Protein AF-A0A8C3KS98-F1 (afdb_monomer_lite)

Organism: NCBI:txid425635

InterPro domains:
  IPR019465 Conserved oligomeric Golgi complex subunit 5 [PTHR13228] (9-158)
  IPR049176 Conserved oligomeric Golgi complex subunit 5, N-terminal [PF10392] (14-136)

Secondary structure (DSSP, 8-state):
-------TTTTTGGGGSTT--HHHHHHHHHHHHHHHHHHHHHHHHHHHHHHHHHHHHHHHHHHHHHHHHHHHHHHHHHHHHHHHHHHHHHHHHHHIIIIIHHHHHHHHHHHHHHHHHHHHHHHHHHHHHHHHHHHHHHHHHTGGGSHHHHHHHHHTTS----------S-----

Foldseek 3Di:
DDDDPPDPCPVCVLVPDPPRDPVVVVVVVVVVVVVVVVVVVVVVVVVVVVVVVVVVCVVCVVVVVVVVVVVVVVVVVVVVVVVVVVVVVVVVVVCCVPPVVVVVVVVVVVVVVVVVVVVVVVVVLVVLLVVLVVVLVVLVVVPPVSVVVNVVSVVVNPDPPDPPPPDPPDPDDD

Structure (mmCIF, N/CA/C/O backbone):
data_AF-A0A8C3KS98-F1
#
_entry.id   AF-A0A8C3KS98-F1
#
loop_
_atom_site.group_PDB
_atom_site.id
_atom_site.type_symbol
_atom_site.label_atom_id
_atom_site.label_alt_id
_atom_site.label_comp_id
_atom_site.label_asym_id
_atom_site.label_entity_id
_atom_site.label_seq_id
_atom_site.pdbx_PDB_ins_code
_atom_site.Cartn_x
_atom_site.Cartn_y
_atom_site.Cartn_z
_atom_site.occupancy
_atom_site.B_iso_or_equiv
_atom_site.auth_seq_id
_atom_site.auth_comp_id
_atom_site.auth_asym_id
_atom_site.auth_atom_id
_atom_site.pdbx_PDB_model_num
ATOM 1 N N . MET A 1 1 ? -28.532 14.706 85.844 1.00 38.59 1 MET A N 1
ATOM 2 C CA . MET A 1 1 ? -28.859 13.998 84.587 1.00 38.59 1 MET A CA 1
ATOM 3 C C . MET A 1 1 ? -30.377 14.070 84.406 1.00 38.59 1 MET A C 1
ATOM 5 O O . MET A 1 1 ? -31.095 13.376 85.108 1.00 38.59 1 MET A O 1
ATOM 9 N N . LYS A 1 2 ? -30.884 15.052 83.640 1.00 39.53 2 LYS A N 1
ATOM 10 C CA . LYS A 1 2 ? -32.319 15.403 83.593 1.00 39.53 2 LYS A CA 1
ATOM 11 C C . LYS A 1 2 ? -33.048 14.546 82.555 1.00 39.53 2 LYS A C 1
ATOM 13 O O . LYS A 1 2 ? -32.876 14.754 81.358 1.00 39.53 2 LYS A O 1
ATOM 18 N N . ILE A 1 3 ? -33.870 13.616 83.029 1.00 47.69 3 ILE A N 1
ATOM 19 C CA . ILE A 1 3 ? -34.851 12.883 82.225 1.00 47.69 3 ILE A CA 1
ATOM 20 C C . ILE A 1 3 ? -35.924 13.901 81.810 1.00 47.69 3 ILE A C 1
ATOM 22 O O . ILE A 1 3 ? -36.640 14.424 82.664 1.00 47.69 3 ILE A O 1
ATOM 26 N N . LYS A 1 4 ? -35.991 14.262 80.521 1.00 51.09 4 LYS A N 1
ATOM 27 C CA . LYS A 1 4 ? -37.064 15.116 79.988 1.00 51.09 4 LYS A CA 1
ATOM 28 C C . LYS A 1 4 ? -38.367 14.312 79.997 1.00 51.09 4 LYS A C 1
ATOM 30 O O . LYS A 1 4 ? -38.656 13.598 79.043 1.00 51.09 4 LYS A O 1
ATOM 35 N N . TYR A 1 5 ? -39.155 14.445 81.058 1.00 45.47 5 TYR A N 1
ATOM 36 C CA . TYR A 1 5 ? -40.577 14.129 81.000 1.00 45.47 5 TYR A CA 1
ATOM 37 C C . TYR A 1 5 ? -41.223 15.176 80.096 1.00 45.47 5 TYR A C 1
ATOM 39 O O . TYR A 1 5 ? -41.421 16.318 80.508 1.00 45.47 5 TYR A O 1
ATOM 47 N N . LYS A 1 6 ? -41.498 14.815 78.838 1.00 50.28 6 LYS A N 1
ATOM 48 C CA . LYS A 1 6 ? -42.469 15.566 78.043 1.00 50.28 6 LYS A CA 1
ATOM 49 C C . LYS A 1 6 ? -43.766 15.488 78.848 1.00 50.28 6 LYS A C 1
ATOM 51 O O . LYS A 1 6 ? -44.226 14.382 79.128 1.00 50.28 6 LYS A O 1
ATOM 56 N N . SER A 1 7 ? -44.228 16.625 79.366 1.00 54.38 7 SER A N 1
ATOM 57 C CA . SER A 1 7 ? -45.386 16.677 80.259 1.00 54.38 7 SER A CA 1
ATOM 58 C C . SER A 1 7 ? -46.522 15.899 79.608 1.00 54.38 7 SER A C 1
ATOM 60 O O . SER A 1 7 ? -46.870 16.180 78.463 1.00 54.38 7 SER A O 1
ATOM 62 N N . PHE A 1 8 ? -47.083 14.925 80.328 1.00 53.56 8 PHE A N 1
ATOM 63 C CA . PHE A 1 8 ? -48.216 14.112 79.870 1.00 53.56 8 PHE A CA 1
ATOM 64 C C . PHE A 1 8 ? -49.351 15.002 79.320 1.00 53.56 8 PHE A C 1
ATOM 66 O O . PHE A 1 8 ? -50.068 14.599 78.418 1.00 53.56 8 PHE A O 1
ATOM 73 N N . SER A 1 9 ? -49.435 16.247 79.806 1.00 56.97 9 SER A N 1
ATOM 74 C CA . SER A 1 9 ? -50.387 17.290 79.423 1.00 56.97 9 SER A CA 1
ATOM 75 C C . SER A 1 9 ? -50.298 17.768 77.960 1.00 56.97 9 SER A C 1
ATOM 77 O O . SER A 1 9 ? -51.328 18.072 77.372 1.00 56.97 9 SER A O 1
ATOM 79 N N . GLU A 1 10 ? -49.119 17.800 77.319 1.00 63.31 10 GLU A N 1
ATOM 80 C CA . GLU A 1 10 ? -48.990 18.380 75.962 1.00 63.31 10 GLU A CA 1
ATOM 81 C C . GLU A 1 10 ? -49.720 17.569 74.878 1.00 63.31 10 GLU A C 1
ATOM 83 O O . GLU A 1 10 ? -50.291 18.158 73.968 1.00 63.31 10 GLU A O 1
ATOM 88 N N . CYS A 1 11 ? -49.748 16.232 74.972 1.00 65.25 11 CYS A N 1
ATOM 89 C CA . CYS A 1 11 ? -50.480 15.393 74.009 1.00 65.25 11 CYS A CA 1
ATOM 90 C C . CYS A 1 11 ? -52.003 15.432 74.204 1.00 65.25 11 CYS A C 1
ATOM 92 O O . CYS A 1 11 ? -52.722 15.005 73.304 1.00 65.25 11 CYS A O 1
ATOM 94 N N . TYR A 1 12 ? -52.489 15.924 75.351 1.00 70.62 12 TYR A N 1
ATOM 95 C CA . TYR A 1 12 ? -53.922 16.053 75.629 1.00 70.62 12 TYR A CA 1
ATOM 96 C C . TYR A 1 12 ? -54.413 17.503 75.628 1.00 70.62 12 TYR A C 1
ATOM 98 O O . TYR A 1 12 ? -55.604 17.731 75.808 1.00 70.62 12 TYR A O 1
ATOM 106 N N . ALA A 1 13 ? -53.524 18.478 75.410 1.00 78.00 13 ALA A N 1
ATOM 107 C CA . ALA A 1 13 ? -53.839 19.904 75.477 1.00 78.00 13 ALA A CA 1
ATOM 108 C C . ALA A 1 13 ? -55.013 20.296 74.564 1.00 78.00 13 ALA A C 1
ATOM 110 O O . ALA A 1 13 ? -55.832 21.128 74.945 1.00 78.00 13 ALA A O 1
ATOM 111 N N . ASP A 1 14 ? -55.138 19.642 73.407 1.00 75.12 14 ASP A N 1
ATOM 112 C CA . ASP A 1 14 ? -56.239 19.869 72.470 1.00 75.12 14 ASP A CA 1
ATOM 113 C C . ASP A 1 14 ? -57.606 19.445 73.035 1.00 75.12 14 ASP A C 1
ATOM 115 O O . ASP A 1 14 ? -58.597 20.118 72.767 1.00 75.12 14 ASP A O 1
ATOM 119 N N . PHE A 1 15 ? -57.665 18.404 73.876 1.00 79.38 15 PHE A N 1
ATOM 120 C CA . PHE A 1 15 ? -58.906 17.905 74.492 1.00 79.38 15 PHE A CA 1
ATOM 121 C C . PHE A 1 15 ? -59.420 18.789 75.640 1.00 79.38 15 PHE A C 1
ATOM 123 O O . PHE A 1 15 ? -60.554 18.617 76.079 1.00 79.38 15 PHE A O 1
ATOM 130 N N . PHE A 1 16 ? -58.596 19.716 76.145 1.00 79.12 16 PHE A N 1
ATOM 131 C CA . PHE A 1 16 ? -58.949 20.627 77.241 1.00 79.12 16 PHE A CA 1
ATOM 132 C C . PHE A 1 16 ? -59.376 22.026 76.761 1.00 79.12 16 PHE A C 1
ATOM 134 O O . PHE A 1 16 ? -59.588 22.912 77.589 1.00 79.12 16 PHE A O 1
ATOM 141 N N . ARG A 1 17 ? -59.492 22.252 75.445 1.00 82.44 17 ARG A N 1
ATOM 142 C CA . ARG A 1 17 ? -59.951 23.532 74.880 1.00 82.44 17 ARG A CA 1
ATOM 143 C C . ARG A 1 17 ? -61.474 23.647 75.007 1.00 82.44 17 ARG A C 1
ATOM 145 O O . ARG A 1 17 ? -62.184 22.669 74.788 1.00 82.44 17 ARG A O 1
ATOM 152 N N . GLU A 1 18 ? -61.981 24.833 75.350 1.00 77.06 18 GLU A N 1
ATOM 153 C CA . GLU A 1 18 ? -63.426 25.068 75.553 1.00 77.06 18 GLU A CA 1
ATOM 154 C C . GLU A 1 18 ? -64.266 24.846 74.279 1.00 77.06 18 GLU A C 1
ATOM 156 O O . GLU A 1 18 ? -65.457 24.559 74.365 1.00 77.06 18 GLU A O 1
ATOM 161 N N . ASP A 1 19 ? -63.641 24.932 73.104 1.00 81.19 19 ASP A N 1
ATOM 162 C CA . ASP A 1 19 ? -64.222 24.755 71.771 1.00 81.19 19 ASP A CA 1
ATOM 163 C C . ASP A 1 19 ? -63.867 23.405 71.118 1.00 81.19 19 ASP A C 1
ATOM 165 O O . ASP A 1 19 ? -63.987 23.251 69.902 1.00 81.19 19 ASP A O 1
ATOM 169 N N . PHE A 1 20 ? -63.413 22.421 71.901 1.00 82.19 20 PHE A N 1
ATOM 170 C CA . PHE A 1 20 ? -62.970 21.131 71.376 1.00 82.19 20 PHE A CA 1
ATOM 171 C C . PHE A 1 20 ? -64.078 20.396 70.599 1.00 82.19 20 PHE A C 1
ATOM 173 O O . PHE A 1 20 ? -65.031 19.860 71.169 1.00 82.19 20 PHE A O 1
ATOM 180 N N . ASP A 1 21 ? -63.914 20.319 69.277 1.00 82.56 21 ASP A N 1
ATOM 181 C CA . ASP A 1 21 ? -64.792 19.560 68.392 1.00 82.56 21 ASP A CA 1
ATOM 182 C C . ASP A 1 21 ? -64.218 18.164 68.124 1.00 82.56 21 ASP A C 1
ATOM 184 O O . ASP A 1 21 ? -63.302 17.966 67.319 1.00 82.56 21 ASP A O 1
ATOM 188 N N . VAL A 1 22 ? -64.827 17.166 68.767 1.00 84.12 22 VAL A N 1
ATOM 189 C CA . VAL A 1 22 ? -64.502 15.745 68.595 1.00 84.12 22 VAL A CA 1
ATOM 190 C C . VAL A 1 22 ? -64.579 15.325 67.125 1.00 84.12 22 VAL A C 1
ATOM 192 O O . VAL A 1 22 ? -63.756 14.526 66.677 1.00 84.12 22 VAL A O 1
ATOM 195 N N . LYS A 1 23 ? -65.546 15.834 66.351 1.00 84.25 23 LYS A N 1
ATOM 196 C CA . LYS A 1 23 ? -65.728 15.446 64.943 1.00 84.25 23 LYS A CA 1
ATOM 197 C C . LYS A 1 23 ? -64.610 16.009 64.072 1.00 84.25 23 LYS A C 1
ATOM 199 O 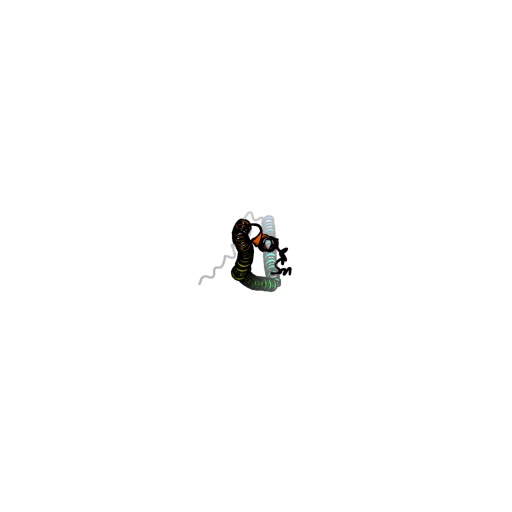O . LYS A 1 23 ? -64.077 15.284 63.233 1.00 84.25 23 LYS A O 1
ATOM 204 N N . ALA A 1 24 ? -64.220 17.264 64.294 1.00 83.38 24 ALA A N 1
ATOM 205 C CA . ALA A 1 24 ? -63.091 17.875 63.599 1.00 83.38 24 ALA A CA 1
ATOM 206 C C . ALA A 1 24 ? -61.764 17.194 63.968 1.00 83.38 24 ALA A C 1
ATOM 208 O O . ALA A 1 24 ? -61.001 16.829 63.074 1.00 83.38 24 ALA A O 1
ATOM 209 N N . TYR A 1 25 ? -61.528 16.941 65.261 1.00 85.38 25 TYR A N 1
ATOM 210 C CA . TYR A 1 25 ? -60.321 16.264 65.737 1.00 85.38 25 TYR A CA 1
ATOM 211 C C . TYR A 1 25 ? -60.211 14.840 65.177 1.00 85.38 25 TYR A C 1
ATOM 213 O O . TYR A 1 25 ? -59.189 14.482 64.597 1.00 85.38 25 TYR A O 1
ATOM 221 N N . THR A 1 26 ? -61.280 14.040 65.265 1.00 84.12 26 THR A N 1
ATOM 222 C CA . THR A 1 26 ? -61.295 12.669 64.720 1.00 84.12 26 THR A CA 1
ATOM 223 C C . THR A 1 26 ? -61.118 12.654 63.204 1.00 84.12 26 THR A C 1
ATOM 225 O O . THR A 1 26 ? -60.315 11.868 62.708 1.00 84.12 26 THR A O 1
ATOM 228 N N . SER A 1 27 ? -61.779 13.551 62.467 1.00 86.25 27 SER A N 1
ATOM 229 C CA . SER A 1 27 ? -61.582 13.704 61.019 1.00 86.25 27 SER A CA 1
ATOM 230 C C . SER A 1 27 ? -60.125 14.041 60.675 1.00 86.25 27 SER A C 1
ATOM 232 O O . SER A 1 27 ? -59.523 13.408 59.807 1.00 86.25 27 SER A O 1
ATOM 234 N N . GLN A 1 28 ? -59.507 14.976 61.402 1.00 86.44 28 GLN A N 1
ATOM 235 C CA . GLN A 1 28 ? -58.115 15.371 61.186 1.00 86.44 28 GLN A CA 1
ATOM 236 C C . GLN A 1 28 ? -57.122 14.255 61.532 1.00 86.44 28 GLN A C 1
ATOM 238 O O . GLN A 1 28 ? -56.184 14.020 60.768 1.00 86.44 28 GLN A O 1
ATOM 243 N N . SER A 1 29 ? -57.333 13.531 62.633 1.00 84.50 29 SER A N 1
ATOM 244 C CA . SER A 1 29 ? -56.522 12.361 62.987 1.00 84.50 29 SER A CA 1
ATOM 245 C C . SER A 1 29 ? -56.657 11.240 61.953 1.00 84.50 29 SER A C 1
ATOM 247 O O . SER A 1 29 ? -55.652 10.633 61.585 1.00 84.50 29 SER A O 1
ATOM 249 N N . ILE A 1 30 ? -57.865 11.000 61.427 1.00 86.94 30 ILE A N 1
ATOM 250 C CA . ILE A 1 30 ? -58.095 10.047 60.329 1.00 86.94 30 ILE A CA 1
ATOM 251 C C . ILE A 1 30 ? -57.339 10.501 59.073 1.00 86.94 30 ILE A C 1
ATOM 253 O O . ILE A 1 30 ? -56.608 9.707 58.484 1.00 86.94 30 ILE A O 1
ATOM 257 N N . HIS A 1 31 ? -57.434 11.776 58.684 1.00 89.19 31 HIS A N 1
ATOM 258 C CA . HIS A 1 31 ? -56.692 12.315 57.540 1.00 89.19 31 HIS A CA 1
ATOM 259 C C . HIS A 1 31 ? -55.170 12.191 57.704 1.00 89.19 31 HIS A C 1
ATOM 261 O O . HIS A 1 31 ? -54.485 11.801 56.760 1.00 89.19 31 HIS A O 1
ATOM 267 N N . GLN A 1 32 ? -54.627 12.477 58.890 1.00 88.19 32 GLN A N 1
ATOM 268 C CA . GLN A 1 32 ? -53.199 12.306 59.174 1.00 88.19 32 GLN A CA 1
ATOM 269 C C . GLN A 1 32 ? -52.766 10.839 59.108 1.00 88.19 32 GLN A C 1
ATOM 271 O O . GLN A 1 32 ? -51.708 10.549 58.550 1.00 88.19 32 GLN A O 1
ATOM 276 N N . ALA A 1 33 ? -53.585 9.915 59.617 1.00 89.06 33 ALA A N 1
ATOM 277 C CA . ALA A 1 33 ? -53.328 8.482 59.507 1.00 89.06 33 ALA A CA 1
ATOM 278 C C . ALA A 1 33 ? -53.296 8.028 58.037 1.00 89.06 33 ALA A C 1
ATOM 280 O O . ALA A 1 33 ? -52.385 7.303 57.641 1.00 89.06 33 ALA A O 1
ATOM 281 N N . VAL A 1 34 ? -54.218 8.529 57.205 1.00 92.38 34 VAL A N 1
ATOM 282 C CA . VAL A 1 34 ? -54.229 8.265 55.757 1.00 92.38 34 VAL A CA 1
ATOM 283 C C . VAL A 1 34 ? -52.972 8.821 55.078 1.00 92.38 34 VAL A C 1
ATOM 285 O O . VAL A 1 34 ? -52.363 8.132 54.264 1.00 92.38 34 VAL A O 1
ATOM 288 N N . ILE A 1 35 ? -52.531 10.037 55.417 1.00 91.50 35 ILE A N 1
ATOM 289 C CA . ILE A 1 35 ? -51.293 10.623 54.865 1.00 91.50 35 ILE A CA 1
ATOM 290 C C . ILE A 1 35 ? -50.068 9.790 55.261 1.00 91.50 35 ILE A C 1
ATOM 292 O O . ILE A 1 35 ? -49.217 9.507 54.417 1.00 91.50 35 ILE A O 1
ATOM 296 N N . ALA A 1 36 ? -49.985 9.366 56.524 1.00 92.31 36 ALA A N 1
ATOM 297 C CA . ALA A 1 36 ? -48.906 8.509 57.004 1.00 92.31 36 ALA A CA 1
ATOM 298 C C . ALA A 1 36 ? -48.883 7.158 56.269 1.00 92.31 36 ALA A C 1
ATOM 300 O O . ALA A 1 36 ? -47.813 6.682 55.890 1.00 92.31 36 ALA A O 1
ATOM 301 N N . GLU A 1 37 ? -50.053 6.575 55.994 1.00 93.62 37 GLU A N 1
ATOM 302 C CA . GLU A 1 37 ? -50.178 5.350 55.203 1.00 93.62 37 GLU A CA 1
ATOM 303 C C . GLU A 1 37 ? -49.686 5.540 53.757 1.00 93.62 37 GLU A C 1
ATOM 305 O O . GLU A 1 37 ? -48.948 4.702 53.238 1.00 93.62 37 GLU A O 1
ATOM 310 N N . GLN A 1 38 ? -50.040 6.652 53.102 1.00 95.06 38 GLN A N 1
ATOM 311 C CA . GLN A 1 38 ? -49.567 6.941 51.741 1.00 95.06 38 GLN A CA 1
ATOM 312 C C . GLN A 1 38 ? -48.055 7.189 51.689 1.00 95.06 38 GLN A C 1
ATOM 314 O O . GLN A 1 38 ? -47.386 6.711 50.773 1.00 95.06 38 GLN A O 1
ATOM 319 N N . LEU A 1 39 ? -47.492 7.877 52.686 1.00 95.38 39 LEU A N 1
ATOM 320 C CA . LEU A 1 39 ? -46.043 8.052 52.810 1.00 95.38 39 LEU A CA 1
ATOM 321 C C . LEU A 1 39 ? -45.329 6.712 53.021 1.00 95.38 39 LEU A C 1
ATOM 323 O O . LEU A 1 39 ? -44.293 6.474 52.402 1.00 95.38 39 LEU A O 1
ATOM 327 N N . ALA A 1 40 ? -45.897 5.818 53.836 1.00 95.56 40 ALA A N 1
ATOM 328 C CA . ALA A 1 40 ? -45.360 4.475 54.034 1.00 95.56 40 ALA A CA 1
ATOM 329 C C . ALA A 1 40 ? -45.380 3.656 52.732 1.00 95.56 40 ALA A C 1
ATOM 331 O O . ALA A 1 40 ? -44.382 3.019 52.392 1.00 95.56 40 ALA A O 1
ATOM 332 N N . LYS A 1 41 ? -46.473 3.727 51.961 1.00 96.06 41 LYS A N 1
ATOM 333 C CA . LYS A 1 41 ? -46.583 3.090 50.637 1.00 96.06 41 LYS A CA 1
ATOM 334 C C . LYS A 1 41 ? -45.567 3.647 49.641 1.00 96.06 41 LYS A C 1
ATOM 336 O O . LYS A 1 41 ? -44.943 2.874 48.918 1.00 96.06 41 LYS A O 1
ATOM 341 N N . LEU A 1 42 ? -45.360 4.964 49.618 1.00 97.00 42 LEU A N 1
ATOM 342 C CA . LEU A 1 42 ? -44.370 5.593 48.743 1.00 97.00 42 LEU A CA 1
ATOM 343 C C . LEU A 1 42 ? -42.945 5.172 49.119 1.00 97.00 42 LEU A C 1
ATOM 345 O O . LEU A 1 42 ? -42.173 4.791 48.244 1.00 97.00 42 LEU A O 1
ATOM 349 N N . ALA A 1 43 ? -42.611 5.183 50.411 1.00 96.69 43 ALA A N 1
ATOM 350 C CA . ALA A 1 43 ? -41.314 4.721 50.900 1.00 96.69 43 ALA A CA 1
ATOM 351 C C . ALA A 1 43 ? -41.067 3.249 50.535 1.00 96.69 43 ALA A C 1
ATOM 353 O O . ALA A 1 43 ? -39.994 2.907 50.041 1.00 96.69 43 ALA A O 1
ATOM 354 N N . GLN A 1 44 ? -42.083 2.393 50.689 1.00 97.25 44 GLN A N 1
ATOM 355 C CA . GLN A 1 44 ? -42.022 0.997 50.260 1.00 97.25 44 GLN A CA 1
ATOM 356 C C . GLN A 1 44 ? -41.806 0.872 48.746 1.00 97.25 44 GLN A C 1
ATOM 358 O O . GLN A 1 44 ? -40.978 0.069 48.316 1.00 97.25 44 GLN A O 1
ATOM 363 N N . GLY A 1 45 ? -42.510 1.673 47.942 1.00 97.38 45 GLY A N 1
ATOM 364 C CA . GLY A 1 45 ? -42.339 1.718 46.490 1.00 97.38 45 GLY A CA 1
ATOM 365 C C . GLY A 1 45 ? -40.930 2.146 46.075 1.00 97.38 45 GLY A C 1
ATOM 366 O O . GLY A 1 45 ? -40.340 1.522 45.198 1.00 97.38 45 GLY A O 1
ATOM 367 N N . ILE A 1 46 ? -40.349 3.145 46.750 1.00 97.00 46 ILE A N 1
ATOM 368 C CA . ILE A 1 46 ? -38.962 3.583 46.525 1.00 97.00 46 ILE A CA 1
ATOM 369 C C . ILE A 1 46 ? -37.985 2.447 46.842 1.00 97.00 46 ILE A C 1
ATOM 371 O O . ILE A 1 46 ? -37.117 2.149 46.027 1.00 97.00 46 ILE A O 1
ATOM 375 N N . SER A 1 47 ? -38.145 1.768 47.981 1.00 97.31 47 SER A N 1
ATOM 376 C CA . SER A 1 47 ? -37.284 0.634 48.339 1.00 97.31 47 SER A CA 1
ATOM 377 C C . SER A 1 47 ? -37.417 -0.547 47.371 1.00 97.31 47 SER A C 1
ATOM 379 O O . SER A 1 47 ? -36.436 -1.237 47.106 1.00 97.31 47 SER A O 1
ATOM 381 N N . GLN A 1 48 ? -38.614 -0.796 46.831 1.00 96.94 48 GLN A N 1
ATOM 382 C CA . GLN A 1 48 ? -38.815 -1.818 45.800 1.00 96.94 48 GLN A CA 1
ATOM 383 C C . GLN A 1 48 ? -38.140 -1.433 44.484 1.00 96.94 48 GLN A C 1
ATOM 385 O O . GLN A 1 48 ? -37.467 -2.272 43.889 1.00 96.94 48 GLN A O 1
ATOM 390 N N . LEU A 1 49 ? -38.279 -0.175 44.059 1.00 96.94 49 LEU A N 1
ATOM 391 C CA . LEU A 1 49 ? -37.634 0.332 42.852 1.00 96.94 49 LEU A CA 1
ATOM 392 C C . LEU A 1 49 ? -36.109 0.234 42.958 1.00 96.94 49 LEU A C 1
ATOM 394 O O . LEU A 1 49 ? -35.468 -0.227 42.023 1.00 96.94 49 LEU A O 1
ATOM 398 N N . ASP A 1 50 ? -35.544 0.614 44.104 1.00 96.38 50 ASP A N 1
ATOM 399 C CA . ASP A 1 50 ? -34.105 0.540 44.368 1.00 96.38 50 ASP A CA 1
ATOM 400 C C . ASP A 1 50 ? -33.584 -0.902 44.284 1.00 96.38 50 ASP A C 1
ATOM 402 O O . ASP A 1 50 ? -32.600 -1.185 43.597 1.00 96.38 50 ASP A O 1
ATOM 406 N N . LYS A 1 51 ? -34.311 -1.850 44.891 1.00 96.00 51 LYS A N 1
ATOM 407 C CA . LYS A 1 51 ? -33.978 -3.277 44.816 1.00 96.00 51 LYS A CA 1
ATOM 408 C C . LYS A 1 51 ? -34.025 -3.801 43.382 1.00 96.00 51 LYS A C 1
ATOM 410 O O . LYS A 1 51 ? -33.121 -4.524 42.969 1.00 96.00 51 LYS A O 1
ATOM 415 N N . GLU A 1 52 ? -35.062 -3.450 42.630 1.00 95.12 52 GLU A N 1
ATOM 416 C CA . GLU A 1 52 ? -35.230 -3.931 41.260 1.00 95.12 52 GLU A CA 1
ATOM 417 C C . GLU A 1 52 ? -34.197 -3.318 40.309 1.00 95.12 52 GLU A C 1
ATOM 419 O O . GLU A 1 52 ? -33.654 -4.001 39.441 1.00 95.12 52 GLU A O 1
ATOM 424 N N . LEU A 1 53 ? -33.859 -2.045 40.517 1.00 92.75 53 LEU A N 1
ATOM 425 C CA . LEU A 1 53 ? -32.807 -1.356 39.780 1.00 92.75 53 LEU A CA 1
ATOM 426 C C . LEU A 1 53 ? -31.448 -1.999 40.065 1.00 92.75 53 LEU A C 1
ATOM 428 O O . LEU A 1 53 ? -30.705 -2.293 39.129 1.00 92.75 53 LEU A O 1
ATOM 432 N N . HIS A 1 54 ? -31.150 -2.307 41.328 1.00 92.81 54 HIS A N 1
ATOM 433 C CA . HIS A 1 54 ? -29.941 -3.038 41.690 1.00 92.81 54 HIS A CA 1
ATOM 434 C C . HIS A 1 54 ? -29.890 -4.426 41.036 1.00 92.81 54 HIS A C 1
ATOM 436 O O . HIS A 1 54 ? -28.866 -4.792 40.464 1.00 92.81 54 HIS A O 1
ATOM 442 N N . LEU A 1 55 ? -30.997 -5.175 41.047 1.00 92.25 55 LEU A N 1
ATOM 443 C CA . LEU A 1 55 ? -31.083 -6.480 40.386 1.00 92.25 55 LEU A CA 1
ATOM 444 C C . LEU A 1 55 ? -30.860 -6.381 38.876 1.00 92.25 55 LEU A C 1
ATOM 446 O O . LEU A 1 55 ? -30.126 -7.194 38.331 1.00 92.25 55 LEU A O 1
ATOM 450 N N . GLN A 1 56 ? -31.434 -5.387 38.198 1.00 89.50 56 GLN A N 1
ATOM 451 C CA . GLN A 1 56 ? -31.209 -5.154 36.766 1.00 89.50 56 GLN A CA 1
ATOM 452 C C . GLN A 1 56 ? -29.745 -4.812 36.463 1.00 89.50 56 GLN A C 1
ATOM 454 O O . GLN A 1 56 ? -29.176 -5.323 35.497 1.00 89.50 56 GLN A O 1
ATOM 459 N N . VAL A 1 57 ? -29.127 -3.969 37.296 1.00 86.88 57 VAL A N 1
ATOM 460 C CA . VAL A 1 57 ? -27.713 -3.594 37.162 1.00 86.88 57 VAL A CA 1
ATOM 461 C C . VAL A 1 57 ? -26.821 -4.819 37.355 1.00 86.88 57 VAL A C 1
ATOM 463 O O . VAL A 1 57 ? -25.991 -5.109 36.498 1.00 86.88 57 VAL A O 1
ATOM 466 N N . VAL A 1 58 ? -27.038 -5.595 38.417 1.00 87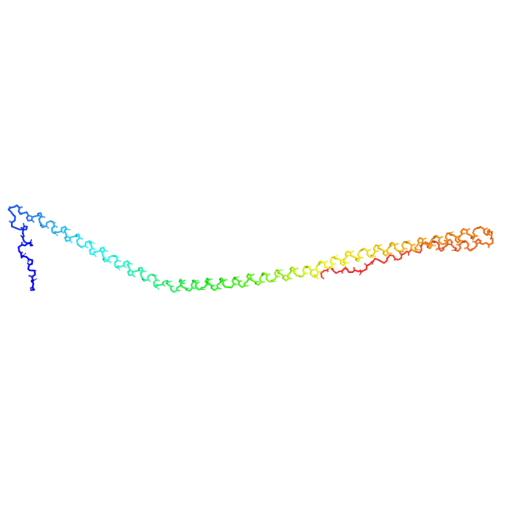.81 58 VAL A N 1
ATOM 467 C CA . VAL A 1 58 ? -26.293 -6.835 38.688 1.00 87.81 58 VAL A CA 1
ATOM 468 C C . VAL A 1 58 ? -26.628 -7.936 37.673 1.00 87.81 58 VAL A C 1
ATOM 470 O O . VAL A 1 58 ? -25.793 -8.771 37.359 1.00 87.81 58 VAL A O 1
ATOM 473 N N . ALA A 1 59 ? -27.808 -7.954 37.066 1.00 88.50 59 ALA A N 1
ATOM 474 C CA . ALA A 1 59 ? -28.101 -8.934 36.023 1.00 88.50 59 ALA A CA 1
ATOM 475 C C . ALA A 1 59 ? -27.302 -8.668 34.738 1.00 88.50 59 ALA A C 1
ATOM 477 O O . ALA A 1 59 ? -26.981 -9.610 34.025 1.00 88.50 59 ALA A O 1
ATOM 478 N N . ARG A 1 60 ? -26.977 -7.401 34.436 1.00 89.25 60 ARG A N 1
ATOM 479 C CA . ARG A 1 60 ? -26.358 -7.002 33.157 1.00 89.25 60 ARG A CA 1
ATOM 480 C C . ARG A 1 60 ? -24.901 -6.551 33.252 1.00 89.25 60 ARG A C 1
ATOM 482 O O . ARG A 1 60 ? -24.267 -6.385 32.214 1.00 89.25 60 ARG A O 1
ATOM 489 N N . HIS A 1 61 ? -24.370 -6.316 34.453 1.00 89.50 61 HIS A N 1
ATOM 490 C CA . HIS A 1 61 ? -23.018 -5.770 34.622 1.00 89.50 61 HIS A CA 1
ATOM 491 C C . HIS A 1 61 ? -21.925 -6.646 33.999 1.00 89.50 61 HIS A C 1
ATOM 493 O O . HIS A 1 61 ? -21.072 -6.101 33.309 1.00 89.50 61 HIS A O 1
ATOM 499 N N . GLU A 1 62 ? -21.985 -7.969 34.172 1.00 88.75 62 GLU A N 1
ATOM 500 C CA . GLU A 1 62 ? -21.039 -8.919 33.569 1.00 88.75 62 GLU A CA 1
ATOM 501 C C . GLU A 1 62 ? -21.055 -8.843 32.037 1.00 88.75 62 GLU A C 1
ATOM 503 O O . GLU A 1 62 ? -20.003 -8.743 31.412 1.00 88.75 62 GLU A O 1
ATOM 508 N N . ASP A 1 63 ? -22.242 -8.787 31.424 1.00 90.81 63 ASP A N 1
ATOM 509 C CA . ASP A 1 63 ? -22.375 -8.676 29.966 1.00 90.81 63 ASP A CA 1
ATOM 510 C C . ASP A 1 63 ? -21.810 -7.348 29.440 1.00 90.81 63 ASP A C 1
ATOM 512 O O . ASP A 1 63 ? -21.123 -7.319 28.418 1.00 90.81 63 ASP A O 1
ATOM 516 N N . LEU A 1 64 ? -22.077 -6.240 30.139 1.00 89.44 64 LEU A N 1
ATOM 517 C CA . LEU A 1 64 ? -21.537 -4.916 29.811 1.00 89.44 64 LEU A CA 1
ATOM 518 C C . LEU A 1 64 ? -20.010 -4.872 29.948 1.00 89.44 64 LEU A C 1
ATOM 520 O O . LEU A 1 64 ? -19.338 -4.300 29.090 1.00 89.44 64 LEU A O 1
ATOM 524 N N . LEU A 1 65 ? -19.460 -5.493 30.994 1.00 92.88 65 LEU A N 1
ATOM 525 C CA . LEU A 1 65 ? -18.016 -5.605 31.207 1.00 92.88 65 LEU A CA 1
ATOM 526 C C . LEU A 1 65 ? -17.367 -6.452 30.113 1.00 92.88 65 LEU A C 1
ATOM 528 O O . LEU A 1 65 ? -16.400 -6.011 29.496 1.00 92.88 65 LEU A O 1
ATOM 532 N N . ALA A 1 66 ? -17.944 -7.614 29.804 1.00 94.12 66 ALA A N 1
ATOM 533 C CA . ALA A 1 66 ? -17.475 -8.482 28.731 1.00 94.12 66 ALA A CA 1
ATOM 534 C C . ALA A 1 66 ? -17.505 -7.771 27.368 1.00 94.12 66 ALA A C 1
ATOM 536 O O . ALA A 1 66 ? -16.557 -7.887 26.590 1.00 94.12 66 ALA A O 1
ATOM 537 N N . GLN A 1 67 ? -18.554 -6.990 27.087 1.00 95.12 67 GLN A N 1
ATOM 538 C CA . GLN A 1 67 ? -18.630 -6.164 25.880 1.00 95.12 67 GLN A CA 1
ATOM 539 C C . GLN A 1 67 ? -17.554 -5.077 25.859 1.00 95.12 67 GLN A C 1
ATOM 541 O O . GLN A 1 67 ? -16.893 -4.913 24.836 1.00 95.12 67 GLN A O 1
ATOM 546 N N . ALA A 1 68 ? -17.340 -4.364 26.967 1.00 94.88 68 ALA A N 1
ATOM 547 C CA . ALA A 1 68 ? -16.312 -3.328 27.060 1.00 94.88 68 ALA A CA 1
ATOM 548 C C . ALA A 1 68 ? -14.903 -3.902 26.828 1.00 94.88 68 ALA A C 1
ATOM 550 O O . ALA A 1 68 ? -14.156 -3.380 26.001 1.00 94.88 68 ALA A O 1
ATOM 551 N N . THR A 1 69 ? -14.572 -5.029 27.467 1.00 95.81 69 THR A N 1
ATOM 552 C CA . THR A 1 69 ? -13.303 -5.740 27.240 1.00 95.81 69 THR A CA 1
ATOM 553 C C . THR A 1 69 ? -13.193 -6.264 25.805 1.00 95.81 69 THR A C 1
ATOM 555 O O . THR A 1 69 ? -12.119 -6.226 25.203 1.00 95.81 69 THR A O 1
ATOM 558 N N . GLY A 1 70 ? -14.302 -6.726 25.220 1.00 97.06 70 GLY A N 1
ATOM 559 C CA . GLY A 1 70 ? -14.356 -7.144 23.821 1.00 97.06 70 GLY A CA 1
ATOM 560 C C . GLY A 1 70 ? -14.053 -6.001 22.848 1.00 97.06 70 GLY A C 1
ATOM 561 O O . GLY A 1 70 ? -13.302 -6.195 21.891 1.00 97.06 70 GLY A O 1
ATOM 562 N N . ILE A 1 71 ? -14.585 -4.804 23.111 1.00 97.12 71 ILE A N 1
ATOM 563 C CA . ILE A 1 71 ? -14.314 -3.595 22.321 1.00 97.12 71 ILE A CA 1
ATOM 564 C C . ILE A 1 71 ? -12.840 -3.195 22.435 1.00 97.12 71 ILE A C 1
ATOM 566 O O . ILE A 1 71 ? -12.207 -2.953 21.410 1.00 97.12 71 ILE A O 1
ATOM 570 N N . GLU A 1 72 ? -12.274 -3.193 23.642 1.00 97.44 72 GLU A N 1
ATOM 571 C CA . GLU A 1 72 ? -10.857 -2.876 23.867 1.00 97.44 72 GLU A CA 1
ATOM 572 C C . GLU A 1 72 ? -9.929 -3.863 23.133 1.00 97.44 72 GLU A C 1
ATOM 574 O O . GLU A 1 72 ? -8.964 -3.473 22.470 1.00 97.44 72 GLU A O 1
ATOM 579 N N . SER A 1 73 ? -10.260 -5.158 23.165 1.00 97.25 73 SER A N 1
ATOM 580 C CA . SER A 1 73 ? -9.530 -6.177 22.404 1.00 97.25 73 SER A CA 1
ATOM 581 C C . SER A 1 73 ? -9.602 -5.929 20.893 1.00 97.25 73 SER A C 1
ATOM 583 O O . SER A 1 73 ? -8.581 -6.005 20.199 1.00 97.25 73 SER A O 1
ATOM 585 N N . LEU A 1 74 ? -10.791 -5.596 20.376 1.00 98.06 74 LEU A N 1
ATOM 586 C CA . LEU A 1 74 ? -10.989 -5.296 18.960 1.00 98.06 74 LEU A CA 1
ATOM 587 C C . LEU A 1 74 ? -10.216 -4.043 18.530 1.00 98.06 74 LEU A C 1
ATOM 589 O O . LEU A 1 74 ? -9.612 -4.047 17.457 1.00 98.06 74 LEU A O 1
ATOM 593 N N . GLU A 1 75 ? -10.179 -3.005 19.364 1.00 97.94 75 GLU A N 1
ATOM 594 C CA . GLU A 1 75 ? -9.374 -1.804 19.129 1.00 97.94 75 GLU A CA 1
ATOM 595 C C . GLU A 1 75 ? -7.884 -2.152 18.995 1.00 97.94 75 GLU A C 1
ATOM 597 O O . GLU A 1 75 ? -7.229 -1.727 18.039 1.00 97.94 75 GLU A O 1
ATOM 602 N N . GLY A 1 76 ? -7.362 -3.025 19.864 1.00 98.06 76 GLY A N 1
ATOM 603 C CA . GLY A 1 76 ? -5.993 -3.536 19.756 1.00 98.06 76 GLY A CA 1
ATOM 604 C C . GLY A 1 76 ? -5.720 -4.272 18.437 1.00 98.06 76 GLY A C 1
ATOM 605 O O . GLY A 1 76 ? -4.686 -4.055 17.792 1.00 98.06 76 GLY A O 1
ATOM 606 N N . VAL A 1 77 ? -6.659 -5.111 17.984 1.00 98.00 77 VAL A N 1
ATOM 607 C CA . VAL A 1 77 ? -6.557 -5.808 16.688 1.00 98.00 77 VAL A CA 1
ATOM 608 C C . VAL A 1 77 ? -6.577 -4.818 15.521 1.00 98.00 77 VAL A C 1
ATOM 610 O O . VAL A 1 77 ? -5.751 -4.937 14.610 1.00 98.00 77 VAL A O 1
ATOM 613 N N . LEU A 1 78 ? -7.470 -3.826 15.549 1.00 98.44 78 LEU A N 1
ATOM 614 C CA . LEU A 1 78 ? -7.566 -2.791 14.518 1.00 98.44 78 LEU A CA 1
ATOM 615 C C . LEU A 1 78 ? -6.288 -1.951 14.443 1.00 98.44 78 LEU A C 1
ATOM 617 O O . LEU A 1 78 ? -5.769 -1.721 13.349 1.00 98.44 78 LEU A O 1
ATOM 621 N N . GLN A 1 79 ? -5.713 -1.579 15.586 1.00 98.38 79 GLN A N 1
ATOM 622 C CA . GLN A 1 79 ? -4.452 -0.842 15.640 1.00 98.38 79 GLN A CA 1
ATOM 623 C C . GLN A 1 79 ? -3.288 -1.653 15.047 1.00 98.38 79 GLN A C 1
ATOM 625 O O . GLN A 1 79 ? -2.452 -1.134 14.292 1.00 98.38 79 GLN A O 1
ATOM 630 N N . MET A 1 80 ? -3.246 -2.959 15.328 1.00 98.25 80 MET A N 1
ATOM 631 C CA . MET A 1 80 ? -2.267 -3.864 14.728 1.00 98.25 80 MET A CA 1
ATOM 632 C C . MET A 1 80 ? -2.462 -3.983 13.209 1.00 98.25 80 MET A C 1
ATOM 634 O O . MET A 1 80 ? -1.480 -3.955 12.461 1.00 98.25 80 MET A O 1
ATOM 638 N N . MET A 1 81 ? -3.705 -4.096 12.735 1.00 98.44 81 MET A N 1
ATOM 639 C CA . MET A 1 81 ? -4.009 -4.117 11.303 1.00 98.44 81 MET A CA 1
ATOM 640 C C . MET A 1 81 ? -3.563 -2.824 10.618 1.00 98.44 81 MET A C 1
ATOM 642 O O . MET A 1 81 ? -2.860 -2.892 9.610 1.00 98.44 81 MET A O 1
ATOM 646 N N . GLN A 1 82 ? -3.877 -1.664 11.195 1.00 98.44 82 GLN A N 1
ATOM 647 C CA . GLN A 1 82 ? -3.482 -0.360 10.663 1.00 98.44 82 GLN A CA 1
ATOM 648 C C . GLN A 1 82 ? -1.960 -0.235 10.517 1.00 98.44 82 GLN A C 1
ATOM 650 O O . GLN A 1 82 ? -1.451 0.224 9.488 1.00 98.44 82 GLN A O 1
ATOM 655 N N . THR A 1 83 ? -1.217 -0.711 11.518 1.00 98.50 83 THR A N 1
ATOM 656 C CA . THR A 1 83 ? 0.251 -0.739 11.488 1.00 98.50 83 THR A CA 1
ATOM 657 C C . THR A 1 83 ? 0.766 -1.628 10.351 1.00 98.50 83 THR A C 1
ATOM 659 O O . THR A 1 83 ? 1.649 -1.226 9.588 1.00 98.50 83 THR A O 1
ATOM 662 N N . ARG A 1 84 ? 0.189 -2.825 10.183 1.00 98.25 84 ARG A N 1
ATOM 663 C CA . ARG A 1 84 ? 0.581 -3.772 9.124 1.00 98.25 84 ARG A CA 1
ATOM 664 C C . ARG A 1 84 ? 0.259 -3.248 7.726 1.00 98.25 84 ARG A C 1
ATOM 666 O O . ARG A 1 84 ? 1.101 -3.358 6.838 1.00 98.25 84 ARG A O 1
ATOM 673 N N . ILE A 1 85 ? -0.915 -2.645 7.538 1.00 98.56 85 ILE A N 1
ATOM 674 C CA . ILE A 1 85 ? -1.310 -1.993 6.282 1.00 98.56 85 ILE A CA 1
ATOM 675 C C . ILE A 1 85 ? -0.323 -0.874 5.941 1.00 98.56 85 ILE A C 1
ATOM 677 O O . ILE A 1 85 ? 0.172 -0.813 4.817 1.00 98.56 85 ILE A O 1
ATOM 681 N N . SER A 1 86 ? 0.041 -0.042 6.918 1.00 98.44 86 SER A N 1
ATOM 682 C CA . SER A 1 86 ? 1.008 1.044 6.710 1.00 98.44 86 SER A CA 1
ATOM 683 C C . SER A 1 86 ? 2.390 0.516 6.297 1.00 98.44 86 SER A C 1
ATOM 685 O O . SER A 1 86 ? 3.022 1.047 5.380 1.00 98.44 86 SER A O 1
ATOM 687 N N . ALA A 1 87 ? 2.851 -0.579 6.911 1.00 98.25 87 ALA A N 1
ATOM 688 C CA . ALA A 1 87 ? 4.106 -1.232 6.535 1.00 98.25 87 ALA A CA 1
ATOM 689 C C . ALA A 1 87 ? 4.059 -1.846 5.122 1.00 98.25 87 ALA A C 1
ATOM 691 O O . ALA A 1 87 ? 5.041 -1.772 4.369 1.00 98.25 87 ALA A O 1
ATOM 692 N N . LEU A 1 88 ? 2.918 -2.428 4.740 1.00 98.56 88 LEU A N 1
ATOM 693 C CA . LEU A 1 88 ? 2.701 -2.956 3.396 1.00 98.56 88 LEU A CA 1
ATOM 694 C C . LEU A 1 88 ? 2.727 -1.831 2.358 1.00 98.56 88 LEU A C 1
ATOM 696 O O . LEU A 1 88 ? 3.437 -1.947 1.360 1.00 98.56 88 LEU A O 1
ATOM 700 N N . GLN A 1 89 ? 2.042 -0.721 2.634 1.00 98.50 89 GLN A N 1
ATOM 701 C CA . 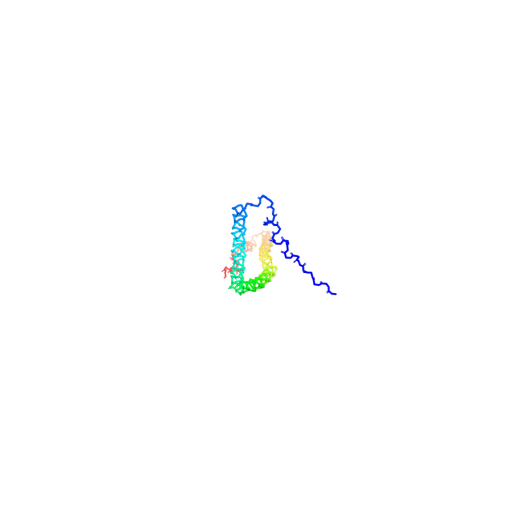GLN A 1 89 ? 2.029 0.461 1.774 1.00 98.50 89 GLN A CA 1
ATOM 702 C C . GLN A 1 89 ? 3.451 0.989 1.533 1.00 98.50 89 GLN A C 1
ATOM 704 O O . GLN A 1 89 ? 3.870 1.145 0.388 1.00 98.50 89 GLN A O 1
ATOM 709 N N . SER A 1 90 ? 4.246 1.136 2.599 1.00 98.38 90 SER A N 1
ATOM 710 C CA . SER A 1 90 ? 5.657 1.538 2.496 1.00 98.38 90 SER A CA 1
ATOM 711 C C . SER A 1 90 ? 6.494 0.562 1.658 1.00 98.38 90 SER A C 1
ATOM 713 O O . SER A 1 90 ? 7.373 0.965 0.891 1.00 98.38 90 SER A O 1
ATOM 715 N N . THR A 1 91 ? 6.217 -0.740 1.762 1.00 98.12 91 THR A N 1
ATOM 716 C CA . THR A 1 91 ? 6.908 -1.763 0.966 1.00 98.12 91 THR A CA 1
ATOM 717 C C . THR A 1 91 ? 6.548 -1.667 -0.515 1.00 98.12 91 THR A C 1
ATOM 719 O O . THR A 1 91 ? 7.443 -1.748 -1.358 1.00 98.12 91 THR A O 1
ATOM 722 N N . VAL A 1 92 ? 5.274 -1.436 -0.838 1.00 98.19 92 VAL A N 1
ATOM 723 C CA . VAL A 1 92 ? 4.805 -1.211 -2.214 1.00 98.19 92 VAL A CA 1
ATOM 724 C C . VAL A 1 92 ? 5.439 0.046 -2.809 1.00 98.19 92 VAL A C 1
ATOM 726 O O . VAL A 1 92 ? 5.953 0.001 -3.928 1.00 98.19 92 VAL A O 1
ATOM 729 N N . ASP A 1 93 ? 5.489 1.147 -2.060 1.00 98.38 93 ASP A N 1
ATOM 730 C CA . ASP A 1 93 ? 6.132 2.377 -2.530 1.00 98.38 93 ASP A CA 1
ATOM 731 C C . ASP A 1 93 ? 7.636 2.172 -2.763 1.00 98.38 93 ASP A C 1
ATOM 733 O O . ASP A 1 93 ? 8.186 2.609 -3.778 1.00 98.38 93 ASP A O 1
ATOM 737 N N . ARG A 1 94 ? 8.307 1.406 -1.893 1.00 98.06 94 ARG A N 1
ATOM 738 C CA . ARG A 1 94 ? 9.712 1.027 -2.088 1.00 98.06 94 ARG A CA 1
ATOM 739 C C . ARG A 1 94 ? 9.914 0.169 -3.340 1.00 98.06 94 ARG A C 1
ATOM 741 O O . ARG A 1 94 ? 10.912 0.357 -4.033 1.00 98.06 94 ARG A O 1
ATOM 748 N N . ILE A 1 95 ? 8.996 -0.753 -3.637 1.00 97.56 95 ILE A N 1
ATOM 749 C CA . ILE A 1 95 ? 9.012 -1.552 -4.873 1.00 97.56 95 ILE A CA 1
ATOM 750 C C . ILE A 1 95 ? 8.875 -0.642 -6.094 1.00 97.56 95 ILE A C 1
ATOM 752 O O . ILE A 1 95 ? 9.661 -0.773 -7.031 1.00 97.56 95 ILE A O 1
ATOM 756 N N . ARG A 1 96 ? 7.949 0.325 -6.075 1.00 97.06 96 ARG A N 1
ATOM 757 C CA . ARG A 1 96 ? 7.785 1.287 -7.174 1.00 97.06 96 ARG A CA 1
ATOM 758 C C . ARG A 1 96 ? 9.100 2.020 -7.467 1.00 97.06 96 ARG A C 1
ATOM 760 O O . ARG A 1 96 ? 9.595 1.962 -8.589 1.00 97.06 96 ARG A O 1
ATOM 767 N N . VAL A 1 97 ? 9.718 2.599 -6.439 1.00 97.94 97 VAL A N 1
ATOM 768 C CA . VAL A 1 97 ? 10.966 3.372 -6.579 1.00 97.94 97 VAL A CA 1
ATOM 769 C C . VAL A 1 97 ? 12.152 2.502 -7.006 1.00 97.94 97 VAL A C 1
ATOM 771 O O . VAL A 1 97 ? 12.994 2.938 -7.790 1.00 97.94 97 VAL A O 1
ATOM 774 N N . LYS A 1 98 ? 12.260 1.272 -6.488 1.00 97.06 98 LYS A N 1
ATOM 775 C CA . LYS A 1 98 ? 13.424 0.406 -6.743 1.00 97.06 98 LYS A CA 1
ATOM 776 C C . LYS A 1 98 ? 13.301 -0.474 -7.982 1.00 97.06 98 LYS A C 1
ATOM 778 O O . LYS A 1 98 ? 14.324 -0.966 -8.447 1.00 97.06 98 LYS A O 1
ATOM 783 N N . ILE A 1 99 ? 12.093 -0.698 -8.494 1.00 96.62 99 ILE A N 1
ATOM 784 C CA . ILE A 1 99 ? 11.849 -1.645 -9.590 1.00 96.62 99 ILE A CA 1
ATOM 785 C C . ILE A 1 99 ? 11.172 -0.948 -10.766 1.00 96.62 99 ILE A C 1
ATOM 787 O O . ILE A 1 99 ? 11.728 -0.942 -11.863 1.00 96.62 99 ILE A O 1
ATOM 791 N N . VAL A 1 100 ? 10.016 -0.318 -10.544 1.00 96.69 100 VAL A N 1
ATOM 792 C CA . VAL A 1 100 ? 9.214 0.271 -11.630 1.00 96.69 100 VAL A CA 1
ATOM 793 C C . VAL A 1 100 ? 9.940 1.452 -12.278 1.00 96.69 100 VAL A C 1
ATOM 795 O O . VAL A 1 100 ? 10.065 1.502 -13.503 1.00 96.69 100 VAL A O 1
ATOM 798 N N . ASP A 1 101 ? 10.490 2.374 -11.484 1.00 96.25 101 ASP A N 1
ATOM 799 C CA . ASP A 1 101 ? 11.173 3.548 -12.041 1.00 96.25 101 ASP A CA 1
ATOM 800 C C . ASP A 1 101 ? 12.457 3.179 -12.813 1.00 96.25 101 ASP A C 1
ATOM 802 O O . ASP A 1 101 ? 12.643 3.672 -13.933 1.00 96.25 101 ASP A O 1
ATOM 806 N N . PRO A 1 102 ? 13.354 2.308 -12.298 1.00 97.94 102 PRO A N 1
ATOM 807 C CA . PRO A 1 102 ? 14.507 1.837 -13.062 1.00 97.94 102 PRO A CA 1
ATOM 808 C C . PRO A 1 102 ? 14.115 1.069 -14.322 1.00 97.94 102 PRO A C 1
ATOM 810 O O . PRO A 1 102 ? 14.735 1.282 -15.363 1.00 97.94 102 PRO A O 1
ATOM 813 N N . TYR A 1 103 ? 13.072 0.239 -14.262 1.00 98.06 103 TYR A N 1
ATOM 814 C CA . TYR A 1 103 ? 12.557 -0.465 -15.434 1.00 98.06 103 TYR A CA 1
ATOM 815 C C . TYR A 1 103 ? 12.153 0.517 -16.541 1.00 98.06 103 TYR A C 1
ATOM 817 O O . TYR A 1 103 ? 12.653 0.427 -17.663 1.00 98.06 103 TYR A O 1
ATOM 825 N N . ASN A 1 104 ? 11.348 1.531 -16.212 1.00 96.81 104 ASN A N 1
ATOM 826 C CA . ASN A 1 104 ? 10.931 2.554 -17.174 1.00 96.81 104 ASN A CA 1
ATOM 827 C C . ASN A 1 104 ? 12.129 3.319 -17.764 1.00 96.81 104 ASN A C 1
ATOM 829 O O . ASN A 1 104 ? 12.166 3.616 -18.963 1.00 96.81 104 ASN A O 1
ATOM 833 N N . LYS A 1 105 ? 13.155 3.599 -16.946 1.00 97.56 105 LYS A N 1
ATOM 834 C CA . LYS A 1 105 ? 14.411 4.205 -17.418 1.00 97.56 105 LYS A CA 1
ATOM 835 C C . LYS A 1 105 ? 15.157 3.295 -18.395 1.00 97.56 105 LYS A C 1
ATOM 837 O O . LYS A 1 105 ? 15.675 3.800 -19.390 1.00 97.56 105 LYS A O 1
ATOM 842 N N . ILE A 1 106 ? 15.218 1.990 -18.133 1.00 97.31 106 ILE A N 1
ATOM 843 C CA . ILE A 1 106 ? 15.856 1.010 -19.024 1.00 97.31 106 ILE A CA 1
ATOM 844 C C . ILE A 1 106 ? 15.108 0.951 -20.353 1.00 97.31 106 ILE A C 1
ATOM 846 O O . ILE A 1 106 ? 15.740 1.113 -21.390 1.00 97.31 106 ILE A O 1
ATOM 850 N N . VAL A 1 107 ? 13.778 0.821 -20.337 1.00 97.56 107 VAL A N 1
ATOM 851 C CA . VAL A 1 107 ? 12.951 0.800 -21.558 1.00 97.56 107 VAL A CA 1
ATOM 852 C C . VAL A 1 107 ? 13.217 2.036 -22.425 1.00 97.56 107 VAL A C 1
ATOM 854 O O . VAL A 1 107 ? 13.497 1.916 -23.619 1.00 97.56 107 VAL A O 1
ATOM 857 N N . SER A 1 108 ? 13.218 3.227 -21.816 1.00 97.00 108 SER A N 1
ATOM 858 C CA . SER A 1 108 ? 13.507 4.482 -22.521 1.00 97.00 108 SER A CA 1
ATOM 859 C C . SER A 1 108 ? 14.921 4.511 -23.118 1.00 97.00 108 SER A C 1
ATOM 861 O O . SER A 1 108 ? 15.097 4.829 -24.297 1.00 97.00 108 SER A O 1
ATOM 863 N N . ARG A 1 109 ? 15.940 4.117 -22.343 1.00 96.50 109 ARG A N 1
ATOM 864 C CA . ARG A 1 109 ? 17.336 4.069 -22.812 1.00 96.50 109 ARG A CA 1
ATOM 865 C C . ARG A 1 109 ? 17.545 3.035 -23.917 1.00 96.50 109 ARG A C 1
ATOM 867 O O . ARG A 1 109 ? 18.270 3.318 -24.864 1.00 96.50 109 ARG A O 1
ATOM 874 N N . THR A 1 110 ? 16.886 1.882 -23.849 1.00 96.56 110 THR A N 1
ATOM 875 C CA . THR A 1 110 ? 16.931 0.858 -24.903 1.00 96.56 110 THR A CA 1
ATOM 876 C C . THR A 1 110 ? 16.323 1.383 -26.203 1.00 96.56 110 THR A C 1
ATOM 878 O O . THR A 1 110 ? 16.909 1.207 -27.271 1.00 96.56 110 THR A O 1
ATOM 881 N N . ALA A 1 111 ? 15.205 2.114 -26.132 1.00 95.44 111 ALA A N 1
ATOM 882 C CA . ALA A 1 111 ? 14.620 2.760 -27.306 1.00 95.44 111 ALA A CA 1
ATOM 883 C C . ALA A 1 111 ? 15.549 3.833 -27.905 1.00 95.44 111 ALA A C 1
ATOM 885 O O . ALA A 1 111 ? 15.672 3.941 -29.127 1.00 95.44 111 ALA A O 1
ATOM 886 N N . GLN A 1 112 ? 16.230 4.618 -27.064 1.00 97.12 112 GLN A N 1
ATOM 887 C CA . GLN A 1 112 ? 17.236 5.585 -27.517 1.00 97.12 112 GLN A CA 1
ATOM 888 C C . GLN A 1 112 ? 18.432 4.896 -28.180 1.00 97.12 112 GLN A C 1
ATOM 890 O O . GLN A 1 112 ? 18.870 5.329 -29.245 1.00 97.12 112 GLN A O 1
ATOM 895 N N . LEU A 1 113 ? 18.927 3.803 -27.595 1.00 96.44 113 LEU A N 1
ATOM 896 C CA . LEU A 1 113 ? 20.036 3.031 -28.147 1.00 96.44 113 LEU A CA 1
ATOM 897 C C . LEU A 1 113 ? 19.686 2.444 -29.520 1.00 96.44 113 LEU A C 1
ATOM 899 O O . LEU A 1 113 ? 20.491 2.555 -30.439 1.00 96.44 113 LEU A O 1
ATOM 903 N N . ALA A 1 114 ? 18.477 1.906 -29.693 1.00 92.56 114 ALA A N 1
ATOM 904 C CA . ALA A 1 114 ? 18.016 1.393 -30.983 1.00 92.56 114 ALA A CA 1
ATOM 905 C C . ALA A 1 114 ? 17.991 2.489 -32.066 1.00 92.56 114 ALA A C 1
ATOM 907 O O . ALA A 1 114 ? 18.434 2.271 -33.194 1.00 92.56 114 ALA A O 1
ATOM 908 N N . LYS A 1 115 ? 17.535 3.700 -31.716 1.00 93.81 115 LYS A N 1
ATOM 909 C CA . LYS A 1 115 ? 17.567 4.859 -32.625 1.00 93.81 115 LYS A CA 1
ATOM 910 C C . LYS A 1 115 ? 18.998 5.276 -32.970 1.00 93.81 115 LYS A C 1
ATOM 912 O O . LYS A 1 115 ? 19.279 5.574 -34.128 1.00 93.81 115 LYS A O 1
ATOM 917 N N . LEU A 1 116 ? 19.904 5.270 -31.989 1.00 96.19 116 LEU A N 1
ATOM 918 C CA . LEU A 1 116 ? 21.319 5.578 -32.202 1.00 96.19 116 LEU A CA 1
ATOM 919 C C . LEU A 1 116 ? 21.977 4.552 -33.134 1.00 96.19 116 LEU A C 1
ATOM 921 O O . LEU A 1 116 ? 22.687 4.937 -34.056 1.00 96.19 116 LEU A O 1
ATOM 925 N N . GLN A 1 117 ? 21.708 3.261 -32.932 1.00 93.19 117 GLN A N 1
ATOM 926 C CA . GLN A 1 117 ? 22.214 2.188 -33.790 1.00 93.19 117 GLN A CA 1
ATOM 927 C C . GLN A 1 117 ? 21.740 2.363 -35.234 1.00 93.19 117 GLN A C 1
ATOM 929 O O . GLN A 1 117 ? 22.569 2.368 -36.142 1.00 93.19 117 GLN A O 1
ATOM 934 N N . ALA A 1 118 ? 20.445 2.622 -35.440 1.00 91.19 118 ALA A N 1
ATOM 935 C CA . ALA A 1 118 ? 19.899 2.897 -36.766 1.00 91.19 118 ALA A CA 1
ATOM 936 C C . ALA A 1 118 ? 20.562 4.119 -37.429 1.00 91.19 118 ALA A C 1
ATOM 938 O O . ALA A 1 118 ? 20.890 4.083 -38.616 1.00 91.19 118 ALA A O 1
ATOM 939 N N . ALA A 1 119 ? 20.814 5.187 -36.665 1.00 92.81 119 ALA A N 1
ATOM 940 C CA . ALA A 1 119 ? 21.532 6.359 -37.160 1.00 92.81 119 ALA A CA 1
ATOM 941 C C . ALA A 1 119 ? 22.995 6.033 -37.520 1.00 92.81 119 ALA A C 1
ATOM 943 O O . ALA A 1 119 ? 23.476 6.452 -38.572 1.00 92.81 119 ALA A O 1
ATOM 944 N N . CYS A 1 120 ? 23.700 5.253 -36.695 1.00 92.44 120 CYS A N 1
ATOM 945 C CA . CYS A 1 120 ? 25.058 4.795 -36.990 1.00 92.44 120 CYS A CA 1
ATOM 946 C C . CYS A 1 120 ? 25.113 3.931 -38.255 1.00 92.44 120 CYS A C 1
ATOM 948 O O . CYS A 1 120 ? 26.024 4.097 -39.066 1.00 92.44 120 CYS A O 1
ATOM 950 N N . ASP A 1 121 ? 24.150 3.035 -38.453 1.00 88.19 121 ASP A N 1
ATOM 951 C CA . ASP A 1 121 ? 24.077 2.196 -39.651 1.00 88.19 121 ASP A CA 1
ATOM 952 C C . ASP A 1 121 ? 23.799 3.024 -40.904 1.00 88.19 121 ASP A C 1
ATOM 954 O O . ASP A 1 121 ? 24.441 2.819 -41.940 1.00 88.19 121 ASP A O 1
ATOM 958 N N . LEU A 1 122 ? 22.924 4.027 -40.796 1.00 92.06 122 LEU A N 1
ATOM 959 C CA . LEU A 1 122 ? 22.699 4.989 -41.868 1.00 92.06 122 LEU A CA 1
ATOM 960 C C . LEU A 1 122 ? 23.985 5.755 -42.210 1.00 92.06 122 LEU A C 1
ATOM 962 O O . LEU A 1 122 ? 24.337 5.857 -43.384 1.00 92.06 122 LEU A O 1
ATOM 966 N N . LEU A 1 123 ? 24.726 6.235 -41.207 1.00 94.50 123 LEU A N 1
ATOM 967 C CA . LEU A 1 123 ? 26.008 6.917 -41.413 1.00 94.50 123 LEU A CA 1
ATOM 968 C C . LEU A 1 123 ? 27.041 6.010 -42.091 1.00 94.50 123 LEU A C 1
ATOM 970 O O . LEU A 1 123 ? 27.686 6.434 -43.049 1.00 94.50 123 LEU A O 1
ATOM 974 N N . ARG A 1 124 ? 27.173 4.747 -41.661 1.00 91.06 124 ARG A N 1
ATOM 975 C CA . ARG A 1 124 ? 28.060 3.768 -42.316 1.00 91.06 124 ARG A CA 1
ATOM 976 C C . ARG A 1 124 ? 27.677 3.557 -43.777 1.00 91.06 124 ARG A C 1
ATOM 978 O O . ARG A 1 124 ? 28.554 3.514 -44.641 1.00 91.06 124 ARG A O 1
ATOM 985 N N . ARG A 1 125 ? 26.375 3.465 -44.067 1.00 90.62 125 ARG A N 1
ATOM 986 C CA . ARG A 1 125 ? 25.865 3.347 -45.438 1.00 90.62 125 ARG A CA 1
ATOM 987 C C . ARG A 1 125 ? 26.199 4.586 -46.267 1.00 90.62 125 ARG A C 1
ATOM 989 O O . ARG A 1 125 ? 26.668 4.432 -47.389 1.00 90.62 125 ARG A O 1
ATOM 996 N N . ILE A 1 126 ? 26.031 5.787 -45.713 1.00 93.44 126 ILE A N 1
ATOM 997 C CA . ILE A 1 126 ? 26.404 7.045 -46.376 1.00 93.44 126 ILE A CA 1
ATOM 998 C C . ILE A 1 126 ? 27.905 7.069 -46.684 1.00 93.44 126 ILE A C 1
ATOM 1000 O O . ILE A 1 126 ? 28.275 7.313 -47.827 1.00 93.44 126 ILE A O 1
ATOM 1004 N N . ILE A 1 127 ? 28.771 6.758 -45.713 1.00 93.25 127 ILE A N 1
ATOM 1005 C CA . ILE A 1 127 ? 30.232 6.721 -45.913 1.00 93.25 127 ILE A CA 1
ATOM 1006 C C . ILE A 1 127 ? 30.603 5.744 -47.036 1.00 93.25 127 ILE A C 1
ATOM 1008 O O . ILE A 1 127 ? 31.396 6.088 -47.914 1.00 93.25 127 ILE A O 1
ATOM 1012 N N . ARG A 1 128 ? 30.002 4.547 -47.048 1.00 92.19 128 ARG A N 1
ATOM 1013 C CA . ARG A 1 128 ? 30.222 3.552 -48.106 1.00 92.19 128 ARG A CA 1
ATOM 1014 C C . ARG A 1 128 ? 29.788 4.073 -49.476 1.00 92.19 128 ARG A C 1
ATOM 1016 O O . ARG A 1 128 ? 30.544 3.924 -50.432 1.00 92.19 128 ARG A O 1
ATOM 1023 N N . ILE A 1 129 ? 28.611 4.695 -49.569 1.00 92.88 129 ILE A N 1
ATOM 1024 C CA . ILE A 1 129 ? 28.118 5.299 -50.815 1.00 92.88 129 ILE A CA 1
ATOM 1025 C C . ILE A 1 129 ? 29.079 6.395 -51.285 1.00 92.88 129 ILE A C 1
ATOM 1027 O O . ILE A 1 129 ? 29.494 6.372 -52.436 1.00 92.88 129 ILE A O 1
ATOM 1031 N N . LEU A 1 130 ? 29.501 7.307 -50.404 1.00 93.94 130 LEU A N 1
ATOM 1032 C CA . LEU A 1 130 ? 30.444 8.377 -50.747 1.00 93.94 130 LEU A CA 1
ATOM 1033 C C . LEU A 1 130 ? 31.778 7.826 -51.272 1.00 93.94 130 LEU A C 1
ATOM 1035 O O . LEU A 1 130 ? 32.297 8.316 -52.276 1.00 93.94 130 LEU A O 1
ATOM 1039 N N . TYR A 1 131 ? 32.315 6.788 -50.625 1.00 94.75 131 TYR A N 1
ATOM 1040 C CA . TYR A 1 131 ? 33.539 6.121 -51.065 1.00 94.75 131 TYR A CA 1
ATOM 1041 C C . TYR A 1 131 ? 33.384 5.489 -52.457 1.00 94.75 131 TYR A C 1
ATOM 1043 O O . TYR A 1 131 ? 34.205 5.739 -53.343 1.00 94.75 131 TYR A O 1
ATOM 1051 N N . LEU A 1 132 ? 32.319 4.707 -52.666 1.00 93.19 132 LEU A N 1
ATOM 1052 C CA . LEU A 1 132 ? 32.047 4.040 -53.941 1.00 93.19 132 LEU A CA 1
ATOM 1053 C C . LEU A 1 132 ? 31.780 5.046 -55.066 1.00 93.19 132 LEU A C 1
ATOM 1055 O O . LEU A 1 132 ? 32.324 4.881 -56.154 1.00 93.19 132 LEU A O 1
ATOM 1059 N N . SER A 1 133 ? 31.035 6.121 -54.797 1.00 92.69 133 SER A N 1
ATOM 1060 C CA . SER A 1 133 ? 30.787 7.205 -55.756 1.00 92.69 133 SER A CA 1
ATOM 1061 C C . SER A 1 133 ? 32.082 7.889 -56.191 1.00 92.69 133 SER A C 1
ATOM 1063 O O . SER A 1 133 ? 32.297 8.101 -57.383 1.00 92.69 133 SER A O 1
ATOM 1065 N N . LYS A 1 134 ? 32.992 8.179 -55.250 1.00 93.38 134 LYS A N 1
ATOM 1066 C CA . LYS A 1 134 ? 34.305 8.761 -55.568 1.00 93.38 134 LYS A CA 1
ATOM 1067 C C . LYS A 1 134 ? 35.165 7.805 -56.401 1.00 93.38 134 LYS A C 1
ATOM 1069 O O . LYS A 1 134 ? 35.807 8.233 -57.360 1.00 93.38 134 LYS A O 1
ATOM 1074 N N . ARG A 1 135 ? 35.166 6.510 -56.062 1.00 92.44 135 ARG A N 1
ATOM 1075 C CA . ARG A 1 135 ? 35.87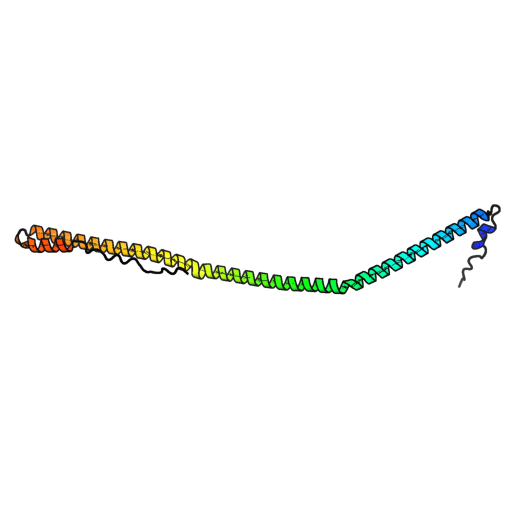9 5.472 -56.827 1.00 92.44 135 ARG A CA 1
ATOM 1076 C C . ARG A 1 135 ? 35.328 5.348 -58.247 1.00 92.44 135 ARG A C 1
ATOM 1078 O O . ARG A 1 135 ? 36.108 5.331 -59.195 1.00 92.44 135 ARG A O 1
ATOM 1085 N N . LEU A 1 136 ? 34.004 5.311 -58.387 1.00 91.69 136 LEU A N 1
ATOM 1086 C CA . LEU A 1 136 ? 33.311 5.246 -59.671 1.00 91.69 136 LEU A CA 1
ATOM 1087 C C . LEU A 1 136 ? 33.656 6.456 -60.544 1.00 91.69 136 LEU A C 1
ATOM 1089 O O . LEU A 1 136 ? 34.018 6.285 -61.704 1.00 91.69 136 LEU A O 1
ATOM 1093 N N . GLN A 1 137 ? 33.625 7.667 -59.981 1.00 91.50 137 GLN A N 1
ATOM 1094 C CA . GLN A 1 137 ? 34.004 8.883 -60.704 1.00 91.50 137 GLN A CA 1
ATOM 1095 C C . GLN A 1 137 ? 35.439 8.801 -61.249 1.00 91.50 137 GLN A C 1
ATOM 1097 O O . GLN A 1 137 ? 35.673 9.161 -62.401 1.00 91.50 137 GLN A O 1
ATOM 1102 N N . GLY A 1 138 ? 36.385 8.275 -60.462 1.00 91.06 138 GLY A N 1
ATOM 1103 C CA . GLY A 1 138 ? 37.759 8.039 -60.918 1.00 91.06 138 GLY A CA 1
ATOM 1104 C C . GLY A 1 138 ? 37.862 6.992 -62.036 1.00 91.06 138 GLY A C 1
ATOM 1105 O O . GLY A 1 138 ? 38.597 7.194 -62.997 1.00 91.06 138 GLY A O 1
ATOM 1106 N N . GLN A 1 139 ? 37.093 5.901 -61.958 1.00 91.62 139 GLN A N 1
ATOM 1107 C CA . GLN A 1 139 ? 37.053 4.865 -63.001 1.00 91.62 139 GLN A CA 1
ATOM 1108 C C . GLN A 1 139 ? 36.473 5.397 -64.319 1.00 91.62 139 GLN A C 1
ATOM 1110 O O . GLN A 1 139 ? 36.995 5.085 -65.385 1.00 91.62 139 GLN A O 1
ATOM 1115 N N . LEU A 1 140 ? 35.444 6.247 -64.257 1.00 88.62 140 LEU A N 1
ATOM 1116 C CA . LEU A 1 140 ? 34.844 6.864 -65.444 1.00 88.62 140 LEU A CA 1
ATOM 1117 C C . LEU A 1 140 ? 35.802 7.835 -66.155 1.00 88.62 140 LEU A C 1
ATOM 1119 O O . LEU A 1 140 ? 35.793 7.906 -67.381 1.00 88.62 140 LEU A O 1
ATOM 1123 N N . GLN A 1 141 ? 36.673 8.531 -65.415 1.00 89.31 141 GLN A N 1
ATOM 1124 C CA . GLN A 1 141 ? 37.725 9.376 -66.004 1.00 89.31 141 GLN A CA 1
ATOM 1125 C C . GLN A 1 141 ? 38.799 8.565 -66.752 1.00 89.31 141 GLN A C 1
ATOM 1127 O O . GLN A 1 141 ? 39.445 9.095 -67.652 1.00 89.31 141 GLN A O 1
ATOM 1132 N N . GLY A 1 142 ? 38.964 7.275 -66.432 1.00 85.38 142 GLY A N 1
ATOM 1133 C CA . GLY A 1 142 ? 39.865 6.351 -67.133 1.00 85.38 142 GLY A CA 1
ATOM 1134 C C . GLY A 1 142 ? 39.379 5.903 -68.521 1.00 85.38 142 GLY A C 1
ATOM 1135 O O . GLY A 1 142 ? 40.090 5.168 -69.211 1.00 85.38 142 GLY A O 1
ATOM 1136 N N . GLY A 1 143 ? 38.184 6.330 -68.946 1.00 81.81 143 GLY A N 1
ATOM 1137 C CA . GLY A 1 143 ? 37.627 6.056 -70.272 1.00 81.81 143 GLY A CA 1
ATOM 1138 C C . GLY A 1 143 ? 37.329 4.573 -70.532 1.00 81.81 143 GLY A C 1
ATOM 1139 O O . GLY A 1 143 ? 37.093 3.788 -69.613 1.00 81.81 143 GLY A O 1
ATOM 1140 N N . SER A 1 144 ? 37.347 4.168 -71.810 1.00 80.62 144 SER A N 1
ATOM 1141 C CA . SER A 1 144 ? 36.897 2.835 -72.257 1.00 80.62 144 SER A CA 1
ATOM 1142 C C . SER A 1 144 ? 37.602 1.650 -71.586 1.00 80.62 144 SER A C 1
ATOM 1144 O O . SER A 1 144 ? 37.048 0.553 -71.552 1.00 80.62 144 SER A O 1
ATOM 1146 N N . ARG A 1 145 ? 38.815 1.849 -71.058 1.00 85.31 145 ARG A N 1
ATOM 1147 C CA . ARG A 1 145 ? 39.636 0.793 -70.449 1.00 85.31 145 ARG A CA 1
ATOM 1148 C C . ARG A 1 145 ? 39.136 0.359 -69.065 1.00 85.31 145 ARG A C 1
ATOM 1150 O O . ARG A 1 145 ? 39.422 -0.756 -68.642 1.00 85.31 145 ARG A O 1
ATOM 1157 N N . GLU A 1 146 ? 38.383 1.212 -68.373 1.00 88.69 146 GLU A N 1
ATOM 1158 C CA . GLU A 1 146 ? 37.948 0.996 -66.984 1.00 88.69 146 GLU A CA 1
ATOM 1159 C C . GLU A 1 146 ? 36.429 0.748 -66.853 1.00 88.69 146 GLU A C 1
ATOM 1161 O O . GLU A 1 146 ? 35.923 0.564 -65.744 1.00 88.69 146 GLU A O 1
ATOM 1166 N N . ILE A 1 147 ? 35.700 0.666 -67.977 1.00 88.69 147 ILE A N 1
ATOM 1167 C CA . ILE A 1 147 ? 34.233 0.491 -68.024 1.00 88.69 147 ILE A CA 1
ATOM 1168 C C . ILE A 1 147 ? 33.770 -0.738 -67.230 1.00 88.69 147 ILE A C 1
ATOM 1170 O O . ILE A 1 147 ? 32.814 -0.648 -66.461 1.00 88.69 147 ILE A O 1
ATOM 1174 N N . THR A 1 148 ? 34.464 -1.872 -67.345 1.00 89.00 148 THR A N 1
ATOM 1175 C CA . THR A 1 148 ? 34.102 -3.096 -66.611 1.00 89.00 148 THR A CA 1
ATOM 1176 C C . THR A 1 148 ? 34.211 -2.908 -65.095 1.00 89.00 148 THR A C 1
ATOM 1178 O O . THR A 1 148 ? 33.363 -3.392 -64.347 1.00 89.00 148 THR A O 1
ATOM 1181 N N . LYS A 1 149 ? 35.212 -2.152 -64.620 1.00 88.88 149 LYS A N 1
ATOM 1182 C CA . LYS A 1 149 ? 35.378 -1.869 -63.185 1.00 88.88 149 LYS A CA 1
ATOM 1183 C C . LYS A 1 149 ? 34.364 -0.836 -62.685 1.00 88.88 149 LYS A C 1
ATOM 1185 O O . LYS A 1 149 ? 33.904 -0.942 -61.550 1.00 88.88 149 LYS A O 1
ATOM 1190 N N . ALA A 1 150 ? 33.986 0.124 -63.531 1.00 87.81 150 ALA A N 1
ATOM 1191 C CA . ALA A 1 150 ? 32.904 1.065 -63.248 1.00 87.81 150 ALA A CA 1
ATOM 1192 C C . ALA A 1 150 ? 31.552 0.342 -63.102 1.00 87.81 150 ALA A C 1
ATOM 1194 O O . ALA A 1 150 ? 30.824 0.591 -62.141 1.00 87.81 150 ALA A O 1
ATOM 1195 N N . ALA A 1 151 ? 31.253 -0.614 -63.989 1.00 86.81 151 ALA A N 1
ATOM 1196 C CA . ALA A 1 151 ? 30.045 -1.437 -63.908 1.00 86.81 151 ALA A CA 1
ATOM 1197 C C . ALA A 1 151 ? 29.982 -2.251 -62.601 1.00 86.81 151 ALA A C 1
ATOM 1199 O O . ALA A 1 151 ? 28.938 -2.304 -61.952 1.00 86.81 151 ALA A O 1
ATOM 1200 N N . GLN A 1 152 ? 31.111 -2.817 -62.161 1.00 88.38 152 GLN A N 1
ATOM 1201 C CA . GLN A 1 152 ? 31.190 -3.520 -60.879 1.00 88.38 152 GLN A CA 1
ATOM 1202 C C . GLN A 1 152 ? 30.950 -2.583 -59.681 1.00 88.38 152 GLN A C 1
ATOM 1204 O O . GLN A 1 152 ? 30.153 -2.906 -58.802 1.00 88.38 152 GLN A O 1
ATOM 1209 N N . SER A 1 153 ? 31.583 -1.403 -59.655 1.00 87.44 153 SER A N 1
ATOM 1210 C CA . SER A 1 153 ? 31.358 -0.406 -58.594 1.00 87.44 153 SER A CA 1
ATOM 1211 C C . SER A 1 153 ? 29.899 0.058 -58.517 1.00 87.44 153 SER A C 1
ATOM 1213 O O . SER A 1 153 ? 29.415 0.344 -57.424 1.00 87.44 153 SER A O 1
ATOM 1215 N N . LEU A 1 154 ? 29.197 0.123 -59.653 1.00 85.00 154 LEU A N 1
ATOM 1216 C CA . LEU A 1 154 ? 27.775 0.458 -59.704 1.00 85.00 154 L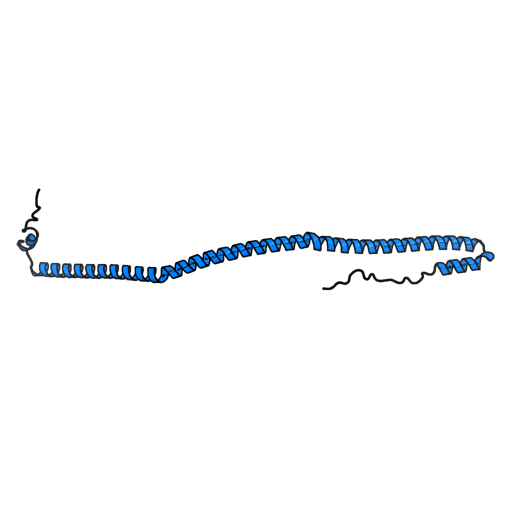EU A CA 1
ATOM 1217 C C . LEU A 1 154 ? 26.897 -0.654 -59.113 1.00 85.00 154 LEU A C 1
ATOM 1219 O O . LEU A 1 154 ? 25.959 -0.363 -58.379 1.00 85.00 154 LEU A O 1
ATOM 1223 N N . ASN A 1 155 ? 27.232 -1.920 -59.367 1.00 86.44 155 ASN A N 1
ATOM 1224 C CA . ASN A 1 155 ? 26.533 -3.055 -58.762 1.00 86.44 155 ASN A CA 1
ATOM 1225 C C . ASN A 1 155 ? 26.717 -3.096 -57.230 1.00 86.44 155 ASN A C 1
ATOM 1227 O O . ASN A 1 155 ? 25.795 -3.417 -56.494 1.00 86.44 155 ASN A O 1
ATOM 1231 N N . GLU A 1 156 ? 27.888 -2.699 -56.722 1.00 83.69 156 GLU A N 1
ATOM 1232 C CA . GLU A 1 156 ? 28.168 -2.621 -55.275 1.00 83.69 156 GLU A CA 1
ATOM 1233 C C . GLU A 1 156 ? 27.445 -1.470 -54.544 1.00 83.69 156 GLU A C 1
ATOM 1235 O O . GLU A 1 156 ? 27.408 -1.464 -53.305 1.00 83.69 156 GLU A O 1
ATOM 1240 N N . LEU A 1 157 ? 26.918 -0.489 -55.293 1.00 76.81 157 LEU A N 1
ATOM 1241 C CA . LEU A 1 157 ? 26.081 0.610 -54.794 1.00 76.81 157 LEU A CA 1
ATOM 1242 C C . LEU A 1 157 ? 24.609 0.201 -54.635 1.00 76.81 157 LEU A C 1
ATOM 1244 O O . LEU A 1 157 ? 23.876 0.885 -53.913 1.00 76.81 157 LEU A O 1
ATOM 1248 N N . GLU A 1 158 ? 24.178 -0.888 -55.281 1.00 75.88 158 GLU A N 1
ATOM 1249 C CA . GLU A 1 158 ? 22.828 -1.427 -55.128 1.00 75.88 158 GLU A CA 1
ATOM 1250 C C . GLU A 1 158 ? 22.637 -1.860 -53.666 1.00 75.88 158 GLU A C 1
ATOM 1252 O O . GLU A 1 158 ? 23.452 -2.608 -53.108 1.00 75.88 158 GLU A O 1
ATOM 1257 N N . PRO A 1 159 ? 21.636 -1.307 -52.964 1.00 62.44 159 PRO A N 1
ATOM 1258 C CA . PRO A 1 159 ? 21.456 -1.615 -51.564 1.00 62.44 159 PRO A CA 1
ATOM 1259 C C . PRO A 1 159 ? 20.971 -3.052 -51.428 1.00 62.44 159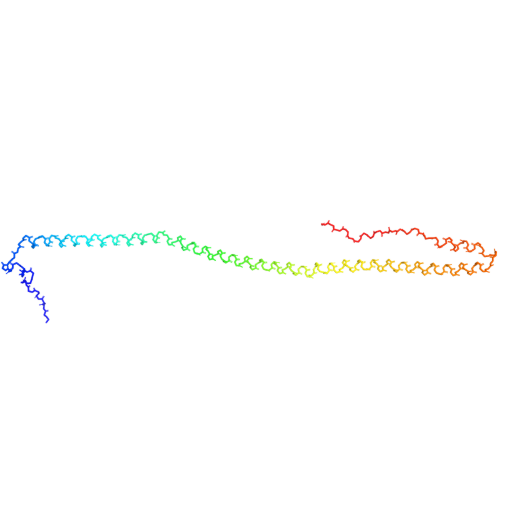 PRO A C 1
ATOM 1261 O O . PRO A 1 159 ? 19.801 -3.329 -51.667 1.00 62.44 159 PRO A O 1
ATOM 1264 N N . SER A 1 160 ? 21.843 -3.941 -50.946 1.00 57.44 160 SER A N 1
ATOM 1265 C CA . SER A 1 160 ? 21.433 -5.268 -50.493 1.00 57.44 160 SER A CA 1
ATOM 1266 C C . SER A 1 160 ? 20.261 -5.092 -49.531 1.00 57.44 160 SER A C 1
ATOM 1268 O O . SER A 1 160 ? 20.422 -4.466 -48.478 1.00 57.44 160 SER A O 1
ATOM 1270 N N . GLN A 1 161 ? 19.077 -5.564 -49.931 1.00 48.94 161 GLN A N 1
ATOM 1271 C CA . GLN A 1 161 ? 17.844 -5.438 -49.162 1.00 48.94 161 GLN A CA 1
ATOM 1272 C C . GLN A 1 161 ? 18.114 -5.863 -47.720 1.00 48.94 161 GLN A C 1
ATOM 1274 O O . GLN A 1 161 ? 18.417 -7.022 -47.427 1.00 48.94 161 GLN A O 1
ATOM 1279 N N . ALA A 1 162 ? 18.100 -4.878 -46.826 1.00 48.00 162 ALA A N 1
ATOM 1280 C CA . ALA A 1 162 ? 18.389 -5.080 -45.426 1.00 48.00 162 ALA A CA 1
ATOM 1281 C C . ALA A 1 162 ? 17.369 -6.077 -44.876 1.00 48.00 162 ALA A C 1
ATOM 1283 O O . ALA A 1 162 ? 16.167 -5.816 -44.911 1.00 48.00 162 ALA A O 1
ATOM 1284 N N . LYS A 1 163 ? 17.843 -7.197 -44.320 1.00 47.12 163 LYS A N 1
ATOM 1285 C CA . LYS A 1 163 ? 17.056 -7.938 -43.337 1.00 47.12 163 LYS A CA 1
ATOM 1286 C C . LYS A 1 163 ? 16.811 -6.974 -42.176 1.00 47.12 163 LYS A C 1
ATOM 1288 O O . LYS A 1 163 ? 17.649 -6.844 -41.288 1.00 47.12 163 LYS A O 1
ATOM 1293 N N . GLN A 1 164 ? 15.690 -6.257 -42.221 1.00 46.25 164 GLN A N 1
ATOM 1294 C CA . GLN A 1 164 ? 15.066 -5.701 -41.033 1.00 46.25 164 GLN A CA 1
ATOM 1295 C C . GLN A 1 164 ? 14.829 -6.893 -40.116 1.00 46.25 164 GLN A C 1
ATOM 1297 O O . GLN A 1 164 ? 13.912 -7.675 -40.334 1.00 46.25 164 GLN A O 1
ATOM 1302 N N . ASN A 1 165 ? 15.710 -7.087 -39.144 1.00 41.09 165 ASN A N 1
ATOM 1303 C CA . ASN A 1 165 ? 15.376 -7.907 -38.001 1.00 41.09 165 ASN A CA 1
ATOM 1304 C C . ASN A 1 165 ? 14.606 -6.984 -37.048 1.00 41.09 165 ASN A C 1
ATOM 1306 O O . ASN A 1 165 ? 15.223 -6.076 -36.480 1.00 41.09 165 ASN A O 1
ATOM 1310 N N . PRO A 1 166 ? 13.275 -7.115 -36.915 1.00 47.62 166 PRO A N 1
ATOM 1311 C CA . PRO A 1 166 ? 12.564 -6.394 -35.879 1.00 47.62 166 PRO A CA 1
ATOM 1312 C C . PRO A 1 166 ? 13.041 -6.966 -34.539 1.00 47.62 166 PRO A C 1
ATOM 1314 O O . PRO A 1 166 ? 12.959 -8.166 -34.301 1.00 47.62 166 PRO A O 1
ATOM 1317 N N . ASN A 1 167 ? 13.611 -6.112 -33.692 1.00 46.69 167 ASN A N 1
ATOM 1318 C CA . ASN A 1 167 ? 14.035 -6.441 -32.329 1.00 46.69 167 ASN A CA 1
ATOM 1319 C C . ASN A 1 167 ? 13.049 -7.397 -31.620 1.00 46.69 167 ASN A C 1
ATOM 1321 O O . ASN A 1 167 ? 11.902 -6.999 -31.416 1.00 46.69 167 ASN A O 1
ATOM 1325 N N . PRO A 1 168 ? 13.474 -8.575 -31.125 1.00 49.12 168 PRO A N 1
ATOM 1326 C CA . PRO A 1 168 ? 12.682 -9.375 -30.199 1.00 49.12 168 PRO A CA 1
ATOM 1327 C C . PRO A 1 168 ? 13.124 -9.087 -28.758 1.00 49.12 168 PRO A C 1
ATOM 1329 O O . PRO A 1 168 ? 13.338 -9.999 -27.964 1.00 49.12 168 PRO A O 1
ATOM 1332 N N . VAL A 1 169 ? 13.344 -7.819 -28.409 1.00 50.03 169 VAL A N 1
ATOM 1333 C CA . VAL A 1 169 ? 13.819 -7.462 -27.068 1.00 50.03 169 VAL A CA 1
ATOM 1334 C C . VAL A 1 169 ? 12.588 -7.129 -26.225 1.00 50.03 169 VAL A C 1
ATOM 1336 O O . VAL A 1 169 ? 12.193 -5.975 -26.102 1.00 50.03 169 VAL A O 1
ATOM 1339 N N . PHE A 1 170 ? 12.006 -8.209 -25.689 1.00 49.50 170 PHE A N 1
ATOM 1340 C CA . PHE A 1 170 ? 11.010 -8.296 -24.610 1.00 49.50 170 PHE A CA 1
ATOM 1341 C C . PHE A 1 170 ? 9.553 -7.938 -24.946 1.00 49.50 170 PHE A C 1
ATOM 1343 O O . PHE A 1 170 ? 9.032 -6.903 -24.544 1.00 49.50 170 PHE A O 1
ATOM 1350 N N . ASN A 1 171 ? 8.852 -8.890 -25.569 1.00 40.69 171 ASN A N 1
ATOM 1351 C CA . ASN A 1 171 ? 7.419 -9.073 -25.344 1.00 40.69 171 ASN A CA 1
ATOM 1352 C C . ASN A 1 171 ? 7.235 -10.051 -24.168 1.00 40.69 171 ASN A C 1
ATOM 1354 O O . ASN A 1 171 ? 7.201 -11.260 -24.378 1.00 40.69 171 ASN A O 1
ATOM 1358 N N . PHE A 1 172 ? 7.173 -9.538 -22.939 1.00 43.78 172 PHE A N 1
ATOM 1359 C CA . PHE A 1 172 ? 6.577 -10.261 -21.811 1.00 43.78 172 PHE A CA 1
ATOM 1360 C C . PHE A 1 172 ? 5.317 -9.505 -21.409 1.00 43.78 172 PHE A C 1
ATOM 1362 O O . PHE A 1 172 ? 5.355 -8.562 -20.620 1.00 43.78 172 PHE A O 1
ATOM 1369 N N . ALA A 1 173 ? 4.210 -9.886 -22.037 1.00 38.78 173 ALA A N 1
ATOM 1370 C CA . ALA A 1 173 ? 2.887 -9.631 -21.507 1.00 38.78 173 ALA A CA 1
ATOM 1371 C C . ALA A 1 173 ? 2.553 -10.788 -20.553 1.00 38.78 173 ALA A C 1
ATOM 1373 O O . ALA A 1 173 ? 2.418 -11.919 -21.016 1.00 38.78 173 ALA A O 1
ATOM 1374 N N . PHE A 1 174 ? 2.409 -10.432 -19.273 1.00 40.16 174 PHE A N 1
ATOM 1375 C CA . PHE A 1 174 ? 2.017 -11.243 -18.110 1.00 40.16 174 PHE A CA 1
ATOM 1376 C C . PHE A 1 174 ? 3.038 -12.258 -17.582 1.00 40.16 174 PHE A C 1
ATOM 1378 O O . PHE A 1 174 ? 3.421 -13.200 -18.306 1.00 40.16 174 PHE A O 1
#

Radius of gyration: 58.7 Å; chains: 1; bounding box: 106×36×157 Å

pLDDT: mean 85.28, std 16.75, range [38.59, 98.56]

Sequence (174 aa):
MKIKYKSFSECYADFFREDFDVKAYTSQSIHQAVIAEQLAKLAQGISQLDKELHLQVVARHEDLLAQATGIESLEGVLQMMQTRISALQSTVDRIRVKIVDPYNKIVSRTAQLAKLQAACDLLRRIIRILYLSKRLQGQLQGGSREITKAAQSLNELEPSQAKQNPNPVFNFAF